Protein 3BT5 (pdb70)

CATH classification: 1.20.1260.10

Radius of gyration: 15.58 Å; Cα contacts (8 Å, |Δi|>4): 174; chains: 1; bounding box: 23×28×52 Å

Secondary structure (DSSP, 8-state):
-PPPHHHHHHHHHHHHHHHHHHHHHHHHHHH---HHHHHHHHHHHHHHHHHHHHHHHHHHHHT-PPPPPPPHHHHHHTTPPPHHHHHHHHHS-HHHHHHHHHHHHHHHHHHHHHHHGGGG---HHHHHHHHHHHHHHHHHHHHHHHHHHH-

Organism: Deinococcus radiodurans (strain ATCC 13939 / DSM 20539 / JCM 16871 / CCUG 27074 / LMG 4051 / NBRC 15346 / NCIMB 9279 / VKM B-1422 / R1) (NCBI:txid243230)

Sequence (151 aa):
PPATPQEVQFVQHMMLQHHAQALDLAAPMLEERSQQRTTVRSLALDIQQLSSQQREQMRQMMEAMMLGRWGQPPGEPISPEHARRMMGMASEAEVAGLSTLPVEQAERQFLRLMIRRHHQGAVAMMTLPMLDARPEVERRLARRQIVVTQRRGEIRTMEGVLGRL

B-factor: mean 23.94, std 9.2, range [4.47, 58.2]

InterPro domains:
  IPR005183 Domain of unknown function DUF305, CopM-like [PF03713] (33-175)
  IPR012347 Ferritin-like [G3DSA:1.20.1260.10] (22-179)

Foldseek 3Di:
DAFDPLLLVLLLVLLVLLVLLLLLLVLCCVDPPDPLLNVLSVVSNVLSVVLNVVSVVSCVVNVHDRDDDDDQVVCVQLLADHPVLSVCLNVPDPVVSSLSSLVSLLSSLVSLLVSLVVPCVGDVVSVVSSVSSNVVSVVSNVSSVVVSVVD

Nearest PDB structures (foldseek):
  3bt5-assembly1_A  TM=1.007E+00  e=5.300E-22  Deinococcus radiodurans R1 = ATCC 13939 = DSM 20539
  2qf9-assembly1_B  TM=9.035E-01  e=3.520E-07  Streptomyces coelicolor A3(2)
  2qf9-assembly1_A  TM=8.991E-01  e=3.890E-07  Streptomyces coelicolor A3(2)
  2rbd-assembly1_A  TM=7.591E-01  e=7.438E-03  Halalkalibacterium halodurans C-125
  2clb-assembly1_A  TM=6.666E-01  e=2.599E-02  Saccharolobus solfataricus P2

Structure (mmCIF, N/CA/C/O backbone):
data_3BT5
#
_entry.id   3BT5
#
_cell.length_a   49.690
_cell.length_b   49.690
_cell.length_c   71.191
_cell.angle_alpha   90.000
_cell.angle_beta   90.000
_cell.angle_gamma   90.000
#
_symmetry.space_group_name_H-M   'P 41'
#
loop_
_entity.id
_entity.type
_entity.pdbx_description
1 polymer 'Uncharacterized protein DUF305'
2 non-polymer 'CHLORIDE ION'
3 water water
#
loop_
_atom_site.group_PDB
_atom_site.id
_atom_site.type_symbol
_atom_site.label_atom_id
_atom_site.label_alt_id
_atom_site.label_comp_id
_atom_site.label_asym_id
_atom_site.label_entity_id
_atom_site.label_seq_id
_atom_site.pdbx_PDB_ins_code
_atom_site.Cartn_x
_atom_site.Cartn_y
_atom_site.Cartn_z
_atom_site.occupancy
_atom_site.B_iso_or_equiv
_atom_site.auth_seq_id
_atom_site.auth_comp_id
_atom_site.auth_asym_id
_atom_site.auth_atom_id
_atom_site.pdbx_PDB_model_num
ATOM 1 N N . PRO A 1 7 ? -15.201 13.341 -28.907 1.00 46.77 27 PRO A N 1
ATOM 2 C CA . PRO A 1 7 ? -14.156 12.323 -28.766 1.00 48.12 27 PRO A CA 1
ATOM 3 C C . PRO A 1 7 ? -14.228 11.635 -27.397 1.00 45.65 27 PRO A C 1
ATOM 4 O O . PRO A 1 7 ? -14.487 12.293 -26.390 1.00 47.93 27 PRO A O 1
ATOM 8 N N . PRO A 1 8 ? -13.995 10.314 -27.357 1.00 41.46 28 PRO A N 1
ATOM 9 C CA . PRO A 1 8 ? -14.216 9.578 -26.111 1.00 38.73 28 PRO A CA 1
ATOM 10 C C . PRO A 1 8 ? -13.146 9.906 -25.070 1.00 33.75 28 PRO A C 1
ATOM 11 O O . PRO A 1 8 ? -12.048 10.363 -25.427 1.00 34.55 28 PRO A O 1
ATOM 15 N N . ALA A 1 9 ? -13.468 9.696 -23.796 1.00 27.19 29 ALA A N 1
ATOM 16 C CA . ALA A 1 9 ? -12.510 9.925 -22.718 1.00 25.87 29 ALA A CA 1
ATOM 17 C C . ALA A 1 9 ? -11.307 8.999 -22.905 1.00 24.76 29 ALA A C 1
ATOM 18 O O . ALA A 1 9 ? -11.468 7.839 -23.292 1.00 26.53 29 ALA A O 1
ATOM 20 N N . THR A 1 10 ? -10.109 9.504 -22.625 1.00 21.99 30 THR A N 1
ATOM 21 C CA . THR A 1 10 ? -8.893 8.704 -22.794 1.00 22.79 30 THR A CA 1
ATOM 22 C C . THR A 1 10 ? -8.786 7.678 -21.664 1.00 19.67 30 THR A C 1
ATOM 23 O O . THR A 1 10 ? -9.398 7.834 -20.611 1.00 18.73 30 THR A O 1
ATOM 27 N N . PRO A 1 11 ? -8.006 6.615 -21.872 1.00 19.78 31 PRO A N 1
ATOM 28 C CA . PRO A 1 11 ? -7.803 5.663 -20.775 1.00 17.84 31 PRO A CA 1
ATOM 29 C C . PRO A 1 11 ? -7.271 6.329 -19.489 1.00 16.33 31 PRO A C 1
ATOM 30 O O . PRO A 1 11 ? -7.694 5.969 -18.382 1.00 17.08 31 PRO A O 1
ATOM 34 N N . GLN A 1 12 ? -6.389 7.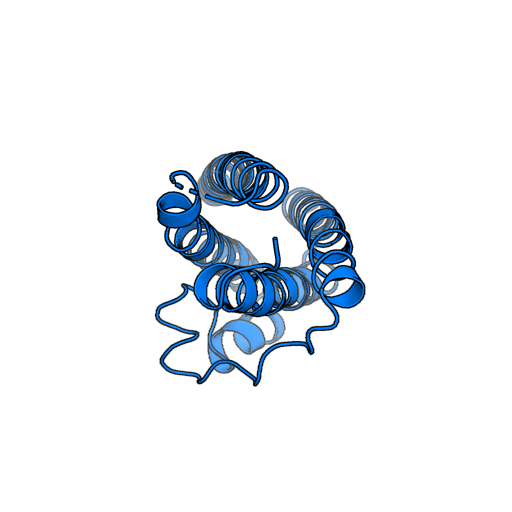316 -19.625 1.00 16.16 32 GLN A N 1
ATOM 35 C CA . GLN A 1 12 ? -5.903 8.055 -18.447 1.00 17.23 32 GLN A CA 1
ATOM 36 C C . GLN A 1 12 ? -7.040 8.814 -17.756 1.00 16.71 32 GLN A C 1
ATOM 37 O O . GLN A 1 12 ? -7.112 8.848 -16.518 1.00 16.84 32 GLN A O 1
ATOM 43 N N . GLU A 1 13 ? -7.927 9.446 -18.538 1.00 16.99 33 GLU A N 1
ATOM 44 C CA . GLU A 1 13 ? -9.054 10.160 -17.939 1.00 17.64 33 GLU A CA 1
ATOM 45 C C . GLU A 1 13 ? -10.017 9.210 -17.249 1.00 16.16 33 GLU A C 1
ATOM 46 O O . GLU A 1 13 ? -10.519 9.492 -16.146 1.00 16.00 33 GLU A O 1
ATOM 52 N N . VAL A 1 14 ? -10.308 8.085 -17.893 1.00 15.00 34 VAL A N 1
ATOM 53 C CA . VAL A 1 14 ? -11.203 7.096 -17.293 1.00 15.84 34 VAL A CA 1
ATOM 54 C C . VAL A 1 14 ? -10.608 6.595 -15.966 1.00 14.71 34 VAL A C 1
ATOM 55 O O . VAL A 1 14 ? -11.296 6.556 -14.932 1.00 15.01 34 VAL A O 1
ATOM 59 N 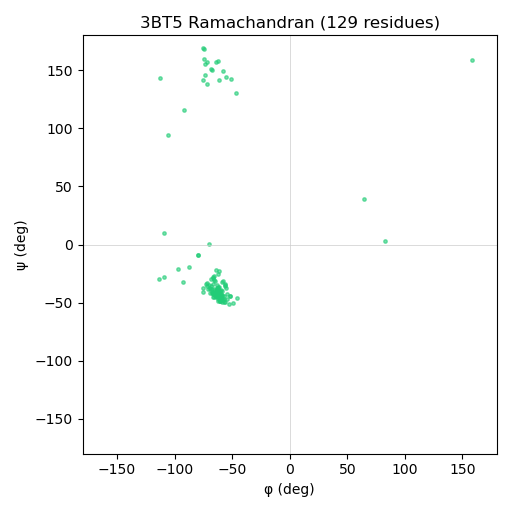N . GLN A 1 15 ? -9.329 6.228 -15.979 1.00 14.65 35 GLN A N 1
ATOM 60 C CA . GLN A 1 15 ? -8.730 5.719 -14.751 1.00 15.11 35 GLN A CA 1
ATOM 61 C C . GLN A 1 15 ? -8.717 6.785 -13.649 1.00 13.32 35 GLN A C 1
ATOM 62 O O . GLN A 1 15 ? -8.944 6.482 -12.467 1.00 13.74 35 GLN A O 1
ATOM 68 N N . PHE A 1 16 ? -8.440 8.030 -14.024 1.00 13.70 36 PHE A N 1
ATOM 69 C CA . PHE A 1 16 ? -8.418 9.129 -13.052 1.00 13.81 36 PHE A CA 1
ATOM 70 C C . PHE A 1 16 ? -9.768 9.232 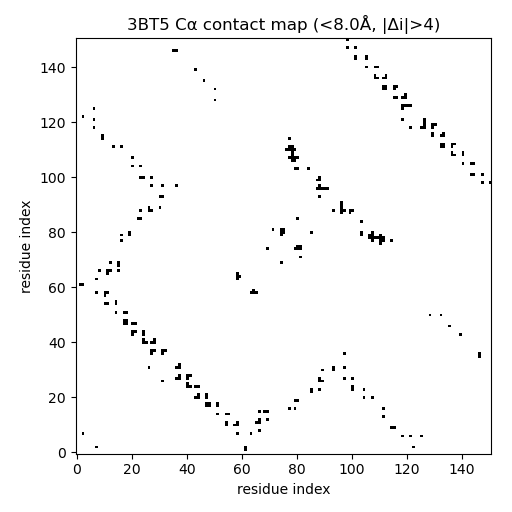-12.340 1.00 13.11 36 PHE A C 1
ATOM 71 O O . PHE A 1 16 ? -9.845 9.280 -11.109 1.00 13.68 36 PHE A O 1
ATOM 79 N N . VAL A 1 17 ? -10.854 9.248 -13.106 1.00 12.98 37 VAL A N 1
ATOM 80 C CA . VAL A 1 17 ? -12.175 9.368 -12.502 1.00 12.87 37 VAL A CA 1
ATOM 81 C C . VAL A 1 17 ? -12.514 8.125 -11.682 1.00 12.98 37 VAL A C 1
ATOM 82 O O . VAL A 1 17 ? -13.050 8.233 -10.564 1.00 13.83 37 VAL A O 1
ATOM 86 N N . GLN A 1 18 ? -12.204 6.940 -12.203 1.00 12.96 38 GLN A N 1
ATOM 87 C CA . GLN A 1 18 ? -12.482 5.721 -11.437 1.00 13.72 38 GLN A CA 1
ATOM 88 C C . GLN A 1 18 ? -11.743 5.747 -10.094 1.00 13.57 38 GLN A C 1
ATOM 89 O O . GLN A 1 18 ? -12.307 5.423 -9.036 1.00 14.74 38 GLN A O 1
ATOM 95 N N . HIS A 1 19 ? -10.460 6.099 -10.139 1.00 13.34 39 HIS A N 1
ATOM 96 C CA . HIS A 1 19 ? -9.682 6.126 -8.907 1.00 13.75 39 HIS A CA 1
ATOM 97 C C . HIS A 1 19 ? -10.138 7.205 -7.960 1.00 13.46 39 HIS A C 1
ATOM 98 O O . HIS A 1 19 ? -10.205 6.978 -6.729 1.00 13.79 39 HIS A O 1
ATOM 105 N N . MET A 1 20 ? -10.460 8.391 -8.484 1.00 12.59 40 MET A N 1
ATOM 106 C CA A MET A 1 20 ? -10.867 9.476 -7.591 0.70 12.08 40 MET A CA 1
ATOM 107 C CA B MET A 1 20 ? -10.872 9.479 -7.594 0.30 12.34 40 MET A CA 1
ATOM 108 C C . MET A 1 20 ? -12.213 9.180 -6.941 1.00 12.20 40 MET A C 1
ATOM 109 O O . MET A 1 20 ? -12.466 9.591 -5.813 1.00 13.19 40 MET A O 1
ATOM 118 N N . LEU A 1 21 ? -13.081 8.444 -7.639 1.00 12.22 41 LEU A N 1
ATOM 119 C CA . LEU A 1 21 ? -14.384 8.132 -7.057 1.00 14.04 41 LEU A CA 1
ATOM 120 C C . LEU A 1 21 ? -14.164 7.253 -5.820 1.00 13.44 41 LEU A C 1
ATOM 121 O O . LEU A 1 21 ? -14.784 7.474 -4.770 1.00 15.38 41 LEU A O 1
ATOM 126 N N . GLN A 1 22 ? -13.284 6.267 -5.927 1.00 13.82 42 GLN A N 1
ATOM 127 C CA . GLN A 1 22 ? -13.003 5.414 -4.776 1.00 14.92 42 GLN A CA 1
ATOM 128 C C . GLN A 1 22 ? -12.258 6.188 -3.681 1.00 14.39 42 GLN A C 1
ATOM 129 O O . GLN A 1 22 ? -12.464 5.979 -2.468 1.00 15.20 42 GLN A O 1
ATOM 135 N N . HIS A 1 23 ? -11.366 7.069 -4.092 1.00 13.76 43 HIS A N 1
ATOM 136 C CA . HIS A 1 23 ? -10.603 7.882 -3.131 1.00 12.63 43 HIS A CA 1
ATOM 137 C C . HIS A 1 23 ? -11.571 8.764 -2.321 1.00 14.42 43 HIS A C 1
ATOM 138 O O . HIS A 1 23 ? -11.529 8.799 -1.076 1.00 15.13 43 HIS A O 1
ATOM 145 N N . HIS A 1 24 ? -12.486 9.455 -3.009 1.00 14.67 44 HIS A N 1
ATOM 146 C CA . HIS A 1 24 ? -13.467 10.268 -2.314 1.00 14.30 44 HIS A CA 1
ATOM 147 C C . HIS A 1 24 ? -14.335 9.422 -1.397 1.00 14.54 44 HIS A C 1
ATOM 148 O O . HIS A 1 24 ? -14.714 9.879 -0.293 1.00 15.98 44 HIS A O 1
ATOM 155 N N . ALA A 1 25 ? -14.718 8.228 -1.839 1.00 14.32 45 ALA A N 1
ATOM 156 C CA . ALA A 1 25 ? -15.596 7.411 -1.015 1.00 15.21 45 ALA A CA 1
ATOM 157 C C . ALA A 1 25 ? -14.997 7.170 0.362 1.00 14.74 45 ALA A C 1
ATOM 158 O O . ALA A 1 25 ? -15.730 7.076 1.367 1.00 16.43 45 ALA A O 1
ATOM 160 N N . GLN A 1 26 ? -13.668 7.056 0.435 1.00 14.45 46 GLN A N 1
ATOM 161 C CA . GLN A 1 26 ? -13.066 6.774 1.733 1.00 15.64 46 GLN A CA 1
ATOM 162 C C . GLN A 1 26 ? -13.251 7.940 2.720 1.00 16.40 46 GLN A C 1
ATOM 163 O O . GLN A 1 26 ? -13.286 7.730 3.940 1.00 16.39 46 GLN A O 1
ATOM 169 N N . ALA A 1 27 ? -13.345 9.159 2.207 1.00 16.56 47 ALA A N 1
ATOM 170 C CA . ALA A 1 27 ? -13.557 10.304 3.096 1.00 17.64 47 ALA A CA 1
ATOM 171 C C . ALA A 1 27 ? -14.822 10.082 3.935 1.00 18.70 47 ALA A C 1
ATOM 172 O O . ALA A 1 27 ? -14.915 10.497 5.088 1.00 18.45 47 ALA A O 1
ATOM 174 N N . LEU A 1 28 ? -15.820 9.438 3.334 1.00 19.02 48 LEU A N 1
ATOM 175 C CA . LEU A 1 28 ? -17.056 9.125 4.042 1.00 20.94 48 LEU A CA 1
ATOM 176 C C . LEU A 1 28 ? -16.824 8.109 5.180 1.00 21.05 48 LEU A C 1
ATOM 177 O O . LEU A 1 28 ? -17.407 8.251 6.262 1.00 25.50 48 LEU A O 1
ATOM 182 N N . ASP A 1 29 ? -15.956 7.121 4.941 1.00 20.89 49 ASP A N 1
ATOM 183 C CA . ASP A 1 29 ? -15.605 6.101 5.939 1.00 19.74 49 ASP A CA 1
ATOM 184 C C . ASP A 1 29 ? -14.842 6.746 7.104 1.00 17.23 49 ASP A C 1
ATOM 185 O O . ASP A 1 29 ? -14.930 6.286 8.237 1.00 19.38 49 ASP A O 1
ATOM 190 N N . LEU A 1 30 ? -14.049 7.767 6.806 1.00 14.64 50 LEU A N 1
ATOM 191 C CA . LEU A 1 30 ? -13.303 8.454 7.847 1.00 14.79 50 LEU A CA 1
ATOM 192 C C . LEU A 1 30 ? -14.228 9.363 8.667 1.00 16.65 50 LEU A C 1
ATOM 193 O O . LEU A 1 30 ? -14.063 9.514 9.880 1.00 16.93 50 LEU A O 1
ATOM 198 N N . ALA A 1 31 ? -15.190 10.004 8.006 1.00 16.42 51 ALA A N 1
ATOM 199 C CA . ALA A 1 31 ? -16.068 10.940 8.723 1.00 17.80 51 ALA A CA 1
ATOM 200 C C . ALA A 1 31 ? -17.077 10.239 9.640 1.00 18.27 51 ALA A C 1
ATOM 201 O O . ALA A 1 31 ? -17.468 10.777 10.688 1.00 19.78 51 ALA A O 1
ATOM 203 N N . ALA A 1 32 ? -17.540 9.063 9.228 1.00 19.11 52 ALA A N 1
ATOM 204 C CA . ALA A 1 32 ? -18.605 8.373 9.960 1.00 21.46 52 ALA A CA 1
ATOM 205 C C . ALA A 1 32 ? -18.307 8.190 11.467 1.00 19.70 52 ALA A C 1
ATOM 206 O O . ALA A 1 32 ? -19.147 8.544 12.312 1.00 22.09 52 ALA A O 1
ATOM 208 N N . PRO A 1 33 ? -17.127 7.645 11.823 1.00 19.34 53 PRO A N 1
ATOM 209 C CA . PRO A 1 33 ? -16.857 7.506 13.265 1.00 18.45 53 PRO A CA 1
ATOM 210 C C . PRO A 1 33 ? -16.795 8.826 14.042 1.00 20.27 53 PRO A C 1
ATOM 211 O O . PRO A 1 33 ? -17.059 8.842 15.248 1.00 21.77 53 PRO A O 1
ATOM 215 N N . MET A 1 34 ? -16.477 9.936 13.383 1.00 19.70 54 MET A N 1
ATOM 216 C CA . MET A 1 34 ? -16.517 11.234 14.088 1.00 19.07 54 MET A CA 1
ATOM 217 C C . MET A 1 34 ? -17.937 11.637 14.425 1.00 21.32 54 MET A C 1
ATOM 218 O O . MET A 1 34 ? -18.208 12.167 15.511 1.00 24.75 54 MET A O 1
ATOM 223 N N . LEU A 1 35 ? -18.846 11.418 13.487 1.00 21.81 55 LEU A N 1
ATOM 224 C CA . LEU A 1 35 ? -20.245 11.761 13.743 1.00 25.52 55 LEU A CA 1
ATOM 225 C C . LEU A 1 35 ? -20.821 10.824 14.800 1.00 25.88 55 LEU A C 1
ATOM 226 O O . LEU A 1 35 ? -21.690 11.220 15.585 1.00 28.56 55 LEU A O 1
ATOM 231 N N . GLU A 1 36 ? -20.312 9.598 14.864 1.00 24.50 56 GLU A N 1
ATOM 232 C CA A GLU A 1 36 ? -20.767 8.630 15.866 0.70 25.56 56 GLU A CA 1
ATOM 233 C CA B GLU A 1 36 ? -20.770 8.639 15.863 0.30 26.53 56 GLU A CA 1
ATOM 234 C C . GLU A 1 36 ? -20.206 8.905 17.258 1.00 26.33 56 GLU A C 1
ATOM 235 O O . GLU A 1 36 ? -20.927 8.761 18.257 1.00 29.46 56 GLU A O 1
ATOM 246 N N . ARG A 1 37 ? -18.940 9.322 17.335 1.00 23.20 57 ARG A N 1
ATOM 247 C CA . ARG A 1 37 ? -18.202 9.353 18.612 1.00 24.64 57 ARG A CA 1
ATOM 248 C C . ARG A 1 37 ? -17.785 10.708 19.186 1.00 26.24 57 ARG A C 1
ATOM 249 O O . ARG A 1 37 ? -17.644 10.856 20.405 1.00 28.84 57 ARG A O 1
ATOM 257 N N . SER A 1 38 ? -17.536 11.690 18.333 1.00 26.45 58 SER A N 1
ATOM 258 C CA . SER A 1 38 ? -17.000 12.953 18.825 1.00 28.62 58 SER A CA 1
ATOM 259 C C . SER A 1 38 ? -18.073 13.766 19.519 1.00 27.92 58 SER A C 1
ATOM 260 O O . SER A 1 38 ? -19.232 13.790 19.086 1.00 30.57 58 SER A O 1
ATOM 263 N N . GLN A 1 39 ? -17.676 14.416 20.602 1.00 31.94 59 GLN A N 1
ATOM 264 C CA . GLN A 1 39 ? -18.554 15.345 21.285 1.00 32.98 59 GLN A CA 1
ATOM 265 C C . GLN A 1 39 ? -18.074 16.783 21.069 1.00 35.62 59 GLN A C 1
ATOM 266 O O . GLN A 1 39 ? -18.576 17.710 21.720 1.00 39.34 59 GLN A O 1
ATOM 272 N N . GLN A 1 40 ? -17.110 16.963 20.158 1.00 32.62 60 GLN A N 1
ATOM 273 C CA . GLN A 1 40 ? -16.642 18.298 19.790 1.00 31.87 60 GLN A CA 1
ATOM 274 C C . GLN A 1 40 ? -17.456 18.786 18.599 1.00 31.24 60 GLN A C 1
ATOM 275 O O . GLN A 1 40 ? -17.373 18.212 17.503 1.00 30.10 60 GLN A O 1
ATOM 281 N N . ARG A 1 41 ? -18.226 19.852 18.812 1.00 34.05 61 ARG A N 1
ATOM 282 C CA . ARG A 1 41 ? -19.002 20.464 17.741 1.00 34.55 61 ARG A CA 1
ATOM 283 C C . ARG A 1 41 ? -18.085 20.848 16.586 1.00 29.75 61 ARG A C 1
ATOM 284 O O . ARG A 1 41 ? -18.459 20.740 15.424 1.00 32.98 61 ARG A O 1
ATOM 292 N N . THR A 1 42 ? -16.875 21.283 16.911 1.00 30.79 62 THR A N 1
ATOM 293 C CA A THR A 1 42 ? -15.904 21.675 15.893 0.50 27.26 62 THR A CA 1
ATOM 294 C CA B THR A 1 42 ? -15.914 21.682 15.887 0.50 26.18 62 THR A CA 1
ATOM 295 C C . THR A 1 42 ? -15.587 20.520 14.941 1.00 26.65 62 THR A C 1
ATOM 296 O O . THR A 1 42 ? -15.696 20.648 13.705 1.00 27.19 62 THR A O 1
ATOM 303 N N . VAL A 1 43 ? -15.195 19.387 15.511 1.00 25.79 63 VAL A N 1
ATOM 304 C CA . VAL A 1 43 ? -14.843 18.213 14.711 1.00 23.77 63 VAL A CA 1
ATOM 305 C C . VAL A 1 43 ? -16.060 17.655 13.961 1.00 22.34 63 VAL A C 1
ATOM 306 O O . VAL A 1 43 ? -15.980 17.275 12.785 1.00 25.47 63 VAL A O 1
ATOM 310 N N . ARG A 1 44 ? -17.200 17.617 14.639 1.00 25.27 64 ARG A N 1
ATOM 311 C CA . ARG A 1 44 ? -18.421 17.124 14.021 1.00 25.94 64 ARG A CA 1
ATOM 312 C C . ARG A 1 44 ? -18.853 17.972 12.811 1.00 23.79 64 ARG A C 1
ATOM 313 O O . ARG A 1 44 ? -19.212 17.431 11.739 1.00 26.30 64 ARG A O 1
ATOM 321 N N . SER A 1 45 ? -18.803 19.291 12.985 1.00 25.77 65 SER A N 1
ATOM 322 C CA . SER A 1 45 ? -19.174 20.242 11.933 1.00 28.15 65 SER A CA 1
ATOM 323 C C . SER A 1 45 ? -18.274 20.040 10.720 1.00 24.77 65 SER A C 1
ATOM 324 O O . SER A 1 45 ? -18.717 19.983 9.571 1.00 26.04 65 SER A O 1
ATOM 327 N N . LEU A 1 46 ? -16.987 19.935 10.992 1.00 25.39 66 LEU A N 1
ATOM 328 C CA . LEU A 1 46 ? -16.021 19.752 9.945 1.00 22.94 66 LEU A CA 1
ATOM 329 C C . LEU A 1 46 ? -16.235 18.407 9.218 1.00 21.85 66 LEU A C 1
ATOM 330 O O . LEU A 1 46 ? -16.190 18.343 7.977 1.00 22.59 66 LEU A O 1
ATOM 335 N N . ALA A 1 47 ? -16.462 17.326 9.967 1.00 20.17 67 ALA A N 1
ATOM 336 C CA . ALA A 1 47 ? -16.705 16.022 9.357 1.00 20.69 67 ALA A CA 1
ATOM 337 C C . ALA A 1 47 ? -17.931 16.048 8.426 1.00 19.94 67 ALA A C 1
ATOM 338 O O . ALA A 1 47 ? -17.897 15.522 7.299 1.00 21.44 67 ALA A O 1
ATOM 340 N N . LEU A 1 48 ? -19.002 16.697 8.879 1.00 22.11 68 LEU A N 1
ATOM 341 C CA . LEU A 1 48 ? -20.207 16.827 8.064 1.00 22.14 68 LEU A CA 1
ATOM 342 C C . LEU A 1 48 ? -19.939 17.578 6.757 1.00 22.02 68 LEU A C 1
ATOM 343 O O . LEU A 1 48 ? -20.385 17.171 5.663 1.00 24.14 68 LEU A O 1
ATOM 348 N N . ASP A 1 49 ? -19.212 18.679 6.874 1.00 22.65 69 ASP A N 1
ATOM 349 C CA . ASP A 1 49 ? -18.918 19.519 5.723 1.00 22.44 69 ASP A CA 1
ATOM 350 C C . ASP A 1 49 ? -18.079 18.751 4.709 1.00 20.21 69 ASP A C 1
ATOM 351 O O . ASP A 1 49 ? -18.298 18.853 3.502 1.00 20.68 69 ASP A O 1
ATOM 356 N N . ILE A 1 50 ? -17.114 17.967 5.198 1.00 18.74 70 ILE A N 1
ATOM 357 C CA . ILE A 1 50 ? -16.284 17.217 4.258 1.00 17.90 70 ILE A CA 1
ATOM 358 C C . ILE A 1 50 ? -17.100 16.121 3.584 1.00 17.96 70 ILE A C 1
ATOM 359 O O . ILE A 1 50 ? -16.947 15.856 2.384 1.00 18.67 70 ILE A O 1
ATOM 364 N N . GLN A 1 51 ? -17.988 15.478 4.327 0.50 12.37 71 GLN A N 1
ATOM 365 C CA A GLN A 1 51 ? -18.845 14.468 3.726 0.50 20.91 71 GLN A CA 1
ATOM 366 C CA B GLN A 1 51 ? -18.852 14.471 3.725 0.50 20.00 71 GLN A CA 1
ATOM 367 C C . GLN A 1 51 ? -19.666 15.082 2.591 0.50 14.45 71 GLN A C 1
ATOM 368 O O . GLN A 1 51 ? -19.779 14.522 1.499 0.50 14.76 71 GLN A O 1
ATOM 379 N N . LEU A 1 52 ? -20.234 16.251 2.847 1.00 20.26 72 LEU A N 1
ATOM 380 C CA . LEU A 1 52 ? -21.083 16.867 1.843 1.00 21.18 72 LEU A CA 1
ATOM 381 C C . LEU A 1 52 ? -20.313 17.298 0.595 1.00 19.63 72 LEU A C 1
ATOM 382 O O . LEU A 1 52 ? -20.752 17.093 -0.546 1.00 20.04 72 LEU A O 1
ATOM 387 N N . SER A 1 53 ? -19.136 17.865 0.791 1.00 19.04 73 SER A N 1
ATOM 388 C CA A SER A 1 53 ? -18.360 18.311 -0.364 0.70 19.82 73 SER A CA 1
ATOM 389 C CA B SER A 1 53 ? -18.332 18.316 -0.335 0.30 20.11 73 SER A CA 1
ATOM 390 C C . SER A 1 53 ? -17.840 17.131 -1.166 1.00 18.16 73 SER A C 1
ATOM 391 O O . SER A 1 53 ? -17.859 17.156 -2.406 1.00 19.07 73 SER A O 1
ATOM 396 N N . GLN A 1 54 ? -17.390 16.081 -0.495 1.00 17.07 74 GLN A N 1
ATOM 397 C CA A GLN A 1 54 ? -16.892 14.910 -1.216 0.70 16.54 74 GLN A CA 1
ATOM 398 C CA B GLN A 1 54 ? -16.904 14.911 -1.221 0.30 17.10 74 GLN A CA 1
ATOM 399 C C . GLN A 1 54 ? -18.032 14.239 -1.980 1.00 16.56 74 GLN A C 1
ATOM 400 O O . GLN A 1 54 ? -17.860 13.826 -3.128 1.00 17.35 74 GLN A O 1
ATOM 411 N N . ARG A 1 55 ? -19.211 14.138 -1.355 1.00 16.29 75 ARG A N 1
ATOM 412 C CA . ARG A 1 55 ? -20.338 13.517 -2.045 1.00 16.40 75 ARG A CA 1
ATOM 413 C C . ARG A 1 55 ? -20.763 14.285 -3.311 1.00 16.21 75 ARG A C 1
ATOM 414 O O . ARG A 1 55 ? -21.144 13.675 -4.313 1.00 17.87 75 ARG A O 1
ATOM 422 N N . GLU A 1 56 ? -20.715 15.613 -3.266 1.00 17.70 76 GLU A N 1
ATOM 423 C CA . GLU A 1 56 ? -21.064 16.414 -4.441 1.00 17.36 76 GLU A CA 1
ATOM 424 C C . GLU A 1 56 ? -20.136 16.070 -5.597 1.00 18.92 76 GLU A C 1
ATOM 425 O O . GLU A 1 56 ? -20.568 15.900 -6.736 1.00 18.96 76 GLU A O 1
ATOM 431 N N . GLN A 1 57 ? -18.847 15.929 -5.311 1.00 16.85 77 GLN A N 1
ATOM 432 C CA . GLN A 1 57 ? -17.932 15.570 -6.372 1.00 16.96 77 GLN A CA 1
ATOM 433 C C . GLN A 1 57 ? -18.093 14.111 -6.818 1.00 14.69 77 GLN A C 1
ATOM 434 O O . GLN A 1 57 ? -17.943 13.803 -8.009 1.00 15.21 77 GLN A O 1
ATOM 440 N N . MET A 1 58 ? -18.443 13.214 -5.892 1.00 14.65 78 MET A N 1
ATOM 441 C CA . MET A 1 58 ? -18.719 11.836 -6.272 1.00 14.10 78 MET A CA 1
ATOM 442 C C . MET A 1 58 ? -19.889 11.779 -7.234 1.00 15.09 78 MET A C 1
ATOM 443 O O . MET A 1 58 ? -19.850 11.008 -8.193 1.00 14.97 78 MET A O 1
ATOM 448 N N . ARG A 1 59 ? -20.948 12.554 -6.986 1.00 15.28 79 ARG A N 1
ATOM 449 C CA . ARG A 1 59 ? -22.081 12.506 -7.913 1.00 15.16 79 ARG A CA 1
ATOM 450 C C . ARG A 1 59 ? -21.655 12.913 -9.328 1.00 15.11 79 ARG A C 1
ATOM 451 O O . ARG A 1 59 ? -22.156 12.355 -10.340 1.00 15.66 79 ARG A O 1
ATOM 459 N N . GLN A 1 60 ? -20.780 13.915 -9.423 1.00 15.45 80 GLN A N 1
ATOM 460 C CA . GLN A 1 60 ? -20.268 14.360 -10.727 1.00 16.32 80 GLN A CA 1
ATOM 461 C C . GLN A 1 60 ? -19.446 13.267 -11.389 1.00 15.82 80 GLN A C 1
ATOM 462 O O . GLN A 1 60 ? -19.531 13.060 -12.606 1.00 16.98 80 GLN A O 1
ATOM 468 N N . MET A 1 61 ? -18.610 12.592 -10.610 1.00 14.46 81 MET A N 1
ATOM 469 C CA A MET A 1 61 ? -17.797 11.509 -11.145 0.70 14.44 81 MET A CA 1
ATOM 470 C CA B MET A 1 61 ? -17.798 11.545 -11.199 0.30 13.27 81 MET A CA 1
ATOM 471 C C . MET A 1 61 ? -18.624 10.322 -11.603 1.00 13.71 81 MET A C 1
ATOM 472 O O . MET A 1 61 ? -18.348 9.714 -12.651 1.00 14.71 81 MET A O 1
ATOM 481 N N . GLU A 1 62 ? -19.642 9.971 -10.809 1.00 14.33 82 GLU A N 1
ATOM 482 C CA . GLU A 1 62 ? -20.553 8.893 -11.192 1.00 15.26 82 GLU A CA 1
ATOM 483 C C . GLU A 1 62 ? -21.228 9.228 -12.524 1.00 15.63 82 GLU A C 1
ATOM 484 O O . GLU A 1 62 ? -21.357 8.373 -13.405 1.00 16.02 82 GLU A O 1
ATOM 490 N N . ALA A 1 63 ? -21.669 10.473 -12.661 1.00 15.59 83 ALA A N 1
ATOM 491 C CA . ALA A 1 63 ? -22.355 10.873 -13.897 1.00 16.37 83 ALA A CA 1
ATOM 492 C C . ALA A 1 63 ? -21.408 10.766 -15.090 1.00 16.84 83 ALA A C 1
ATOM 493 O O . ALA A 1 63 ? -21.789 10.316 -16.159 1.00 17.88 83 ALA A O 1
ATOM 495 N N A MET A 1 64 ? -20.157 11.166 -14.887 0.70 16.84 84 MET A N 1
ATOM 496 N N B MET A 1 64 ? -20.157 11.184 -14.926 0.30 16.68 84 MET A N 1
ATOM 497 C CA A MET A 1 64 ? -19.159 11.082 -15.944 0.70 17.78 84 MET A CA 1
ATOM 498 C CA B MET A 1 64 ? -19.221 11.057 -16.040 0.30 18.84 84 MET A CA 1
ATOM 499 C C A MET A 1 64 ? -18.957 9.644 -16.403 0.70 18.50 84 MET A C 1
ATOM 500 C C B MET A 1 64 ? -19.062 9.595 -16.421 0.30 19.02 84 MET A C 1
ATOM 501 O O A MET A 1 64 ? -18.927 9.361 -17.595 0.70 19.33 84 MET A O 1
ATOM 502 O O B MET A 1 64 ? -19.200 9.242 -17.588 0.30 18.77 84 MET A O 1
ATOM 511 N N . LEU A 1 65 ? -18.759 8.739 -15.444 1.00 17.27 85 LEU A N 1
ATOM 512 C CA . LEU A 1 65 ? -18.545 7.349 -15.781 1.00 18.16 85 LEU A CA 1
ATOM 513 C C . LEU A 1 65 ? -19.798 6.819 -16.493 1.00 18.07 85 LEU A C 1
ATOM 514 O O . LEU A 1 65 ? -19.686 6.122 -17.485 1.00 20.98 85 LEU A O 1
ATOM 519 N N . GLY A 1 66 ? -20.974 7.159 -15.985 1.00 17.23 86 GLY A N 1
ATOM 520 C CA . GLY A 1 66 ? -22.211 6.739 -16.659 1.00 18.44 86 GLY A CA 1
ATOM 521 C C . GLY A 1 66 ? -22.301 7.224 -18.101 1.00 19.41 86 GLY A C 1
ATOM 522 O O . GLY A 1 66 ? -22.657 6.448 -19.020 1.00 22.33 86 GLY A O 1
ATOM 523 N N . ARG A 1 67 ? -22.020 8.507 -18.311 1.00 19.10 87 ARG A N 1
ATOM 524 C CA . ARG A 1 67 ? -22.056 9.068 -19.676 1.00 21.04 87 ARG A CA 1
ATOM 525 C C . ARG A 1 67 ? -21.053 8.406 -20.600 1.00 21.60 87 ARG A C 1
ATOM 526 O O . ARG A 1 67 ? -21.318 8.223 -21.799 1.00 26.87 87 ARG A O 1
ATOM 534 N N . TRP A 1 68 ? -19.886 8.071 -20.054 1.00 21.97 88 TRP A N 1
ATOM 535 C CA . TRP A 1 68 ? -18.820 7.487 -20.867 1.00 21.14 88 TRP A CA 1
ATOM 536 C C . TRP A 1 68 ? -19.061 6.008 -21.096 1.00 24.58 88 TRP A C 1
ATOM 537 O O . TRP A 1 68 ? -18.351 5.368 -21.884 1.00 26.80 88 TRP A O 1
ATOM 548 N N . GLY A 1 69 ? -20.053 5.463 -20.387 1.00 25.45 89 GLY A N 1
ATOM 549 C CA . GLY A 1 69 ? -20.349 4.042 -20.445 1.00 26.77 89 GLY A CA 1
ATOM 550 C C . GLY A 1 69 ? -19.200 3.234 -19.904 1.00 27.22 89 GLY A C 1
ATOM 551 O O . GLY A 1 69 ? -18.855 2.180 -20.463 1.00 29.55 89 GLY A O 1
ATOM 552 N N . GLN A 1 70 ? -18.582 3.736 -18.829 1.00 24.51 90 GLN A N 1
ATOM 553 C CA . GLN A 1 70 ? -17.453 3.060 -18.205 1.00 24.39 90 GLN A CA 1
ATOM 554 C C . GLN A 1 70 ? -17.855 2.562 -16.830 1.00 24.62 90 GLN A C 1
ATOM 555 O O . GLN A 1 70 ? -18.587 3.237 -16.119 1.00 24.80 90 GLN A O 1
ATOM 561 N N . PRO A 1 71 ? -17.348 1.386 -16.442 1.00 23.70 91 PRO A N 1
ATOM 562 C CA . PRO A 1 71 ? -17.662 0.811 -15.140 1.00 23.93 91 PRO A CA 1
ATOM 563 C C . PRO A 1 71 ? -16.891 1.549 -14.051 1.00 24.62 91 PRO A C 1
ATOM 564 O O . PRO A 1 71 ? -15.983 2.342 -14.352 1.00 24.45 91 PRO A O 1
ATOM 568 N N . PRO A 1 72 ? -17.237 1.286 -12.788 1.00 24.31 92 PRO A N 1
ATOM 569 C CA . PRO A 1 72 ? -16.392 1.745 -11.694 1.00 25.15 92 PRO A CA 1
ATOM 570 C C . PRO A 1 72 ? -15.049 1.040 -11.813 1.00 25.00 92 PRO A C 1
ATOM 571 O O . PRO A 1 72 ? -14.950 -0.036 -12.432 1.00 30.35 92 PRO A O 1
ATOM 575 N N . GLY A 1 73 ? -14.009 1.614 -11.245 1.00 22.07 93 GLY A N 1
ATOM 576 C CA . GLY A 1 73 ? -12.751 0.895 -11.287 1.00 29.80 93 GLY A CA 1
ATOM 577 C C . GLY A 1 73 ? -12.776 -0.454 -10.567 1.00 33.93 93 GLY A C 1
ATOM 578 O O . GLY A 1 73 ? -13.634 -0.721 -9.707 1.00 36.47 93 GLY A O 1
ATOM 579 N N . GLU A 1 74 ? -11.851 -1.327 -10.942 1.00 33.51 94 GLU A N 1
ATOM 580 C CA . GLU A 1 74 ? -11.477 -2.433 -10.067 1.00 33.88 94 GLU A CA 1
ATOM 581 C C . GLU A 1 74 ? -11.000 -1.818 -8.748 1.00 28.37 94 GLU A C 1
ATOM 582 O O . GLU A 1 74 ? -10.471 -0.705 -8.736 1.00 28.57 94 GLU A O 1
ATOM 588 N N . PRO A 1 75 ? -11.190 -2.528 -7.625 1.00 28.34 95 PRO A N 1
ATOM 589 C CA . PRO A 1 75 ? -10.705 -1.967 -6.364 1.00 29.36 95 PRO A CA 1
ATOM 590 C C . PRO A 1 75 ? -9.201 -1.622 -6.405 1.00 31.03 95 PRO A C 1
ATOM 591 O O . PRO A 1 75 ? -8.390 -2.309 -7.053 1.00 32.39 95 PRO A O 1
ATOM 595 N N . ILE A 1 76 ? -8.834 -0.533 -5.739 1.00 27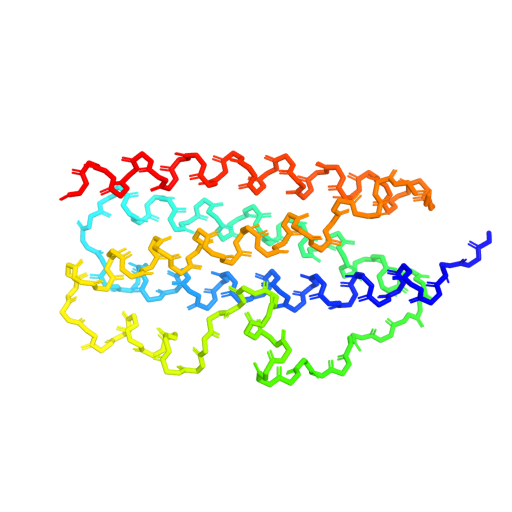.54 96 ILE A N 1
ATOM 596 C CA . ILE A 1 76 ? -7.414 -0.187 -5.553 1.00 26.83 96 ILE A CA 1
ATOM 597 C C . ILE A 1 76 ? -6.765 -1.165 -4.547 1.00 28.34 96 ILE A C 1
ATOM 598 O O . ILE A 1 76 ? -7.409 -1.530 -3.557 1.00 30.85 96 ILE A O 1
ATOM 603 N N . SER A 1 77 ? -5.530 -1.621 -4.830 1.00 25.36 97 SER A N 1
ATOM 604 C CA . SER A 1 77 ? -4.755 -2.477 -3.894 1.00 25.74 97 SER A CA 1
ATOM 605 C C . SER A 1 77 ? -4.319 -1.742 -2.648 1.00 21.63 97 SER A C 1
ATOM 606 O O . SER A 1 77 ? -4.118 -0.534 -2.701 1.00 20.51 97 SER A O 1
ATOM 609 N N . PRO A 1 78 ? -4.159 -2.465 -1.519 1.00 18.90 98 PRO A N 1
ATOM 610 C CA . PRO A 1 78 ? -3.710 -1.767 -0.300 1.00 16.19 98 PRO A CA 1
ATOM 611 C C . PRO A 1 78 ? -2.445 -0.916 -0.468 1.00 15.64 98 PRO A C 1
ATOM 612 O O . PRO A 1 78 ? -2.416 0.221 0.007 1.00 15.06 98 PRO A O 1
ATOM 616 N N . GLU A 1 79 ? -1.409 -1.441 -1.145 1.00 17.15 99 GLU A N 1
ATOM 617 C CA . GLU A 1 79 ? -0.181 -0.658 -1.276 1.00 18.99 99 GLU A CA 1
ATOM 618 C C . GLU A 1 79 ? -0.416 0.605 -2.104 1.00 16.48 99 GLU A C 1
ATOM 619 O O . GLU A 1 79 ? 0.077 1.702 -1.795 1.00 17.19 99 GLU A O 1
ATOM 625 N N . HIS A 1 80 ? -1.164 0.461 -3.185 1.00 15.98 100 HIS A N 1
ATOM 626 C CA . HIS A 1 80 ? -1.410 1.607 -4.023 1.00 15.20 100 HIS A CA 1
ATOM 627 C C . HIS A 1 80 ? -2.352 2.595 -3.367 1.00 14.11 100 HIS A C 1
ATOM 628 O O . HIS A 1 80 ? -2.153 3.799 -3.507 1.00 13.95 100 HIS A O 1
ATOM 635 N N . ALA A 1 81 ? -3.336 2.107 -2.611 1.00 13.78 101 ALA A N 1
ATOM 636 C CA . ALA A 1 81 ? -4.179 2.996 -1.804 1.00 14.84 101 ALA A CA 1
ATOM 637 C C . ALA A 1 81 ? -3.322 3.816 -0.840 1.00 14.37 101 ALA A C 1
ATOM 638 O O . ALA A 1 81 ? -3.504 5.051 -0.696 1.00 15.30 101 ALA A O 1
ATOM 640 N N . ARG A 1 82 ? -2.366 3.164 -0.197 1.00 14.29 102 ARG A N 1
ATOM 641 C CA A ARG A 1 82 ? -1.482 3.887 0.721 0.70 14.91 102 ARG A CA 1
ATOM 642 C CA B ARG A 1 82 ? -1.447 3.859 0.715 0.30 16.55 102 ARG A CA 1
ATOM 643 C C . ARG A 1 82 ? -0.711 4.985 -0.012 1.00 16.42 102 ARG A C 1
ATOM 644 O O . ARG A 1 82 ? -0.569 6.105 0.499 1.00 16.66 102 ARG A O 1
ATOM 659 N N . MET A 1 83 ? -0.207 4.692 -1.206 1.00 15.24 103 MET A N 1
ATOM 660 C CA . MET A 1 83 ? 0.491 5.730 -1.972 1.00 15.77 103 MET A CA 1
ATOM 661 C C . MET A 1 83 ? -0.403 6.894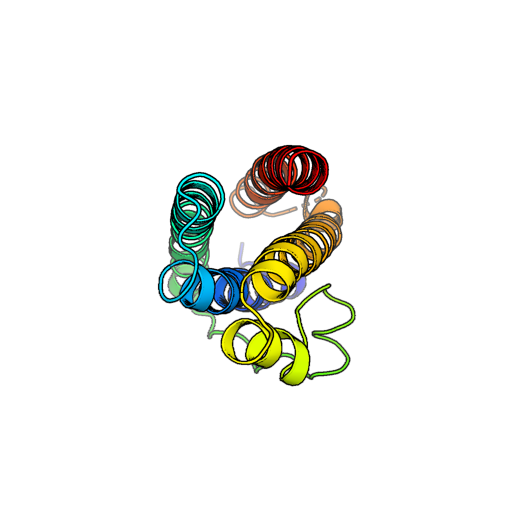 -2.345 1.00 14.88 103 MET A C 1
ATOM 662 O O . MET A 1 83 ? 0.051 8.037 -2.422 1.00 16.01 103 MET A O 1
ATOM 667 N N . MET A 1 84 ? -1.666 6.594 -2.612 1.00 14.44 104 MET A N 1
ATOM 668 C CA . MET A 1 84 ? -2.645 7.614 -2.877 1.00 14.39 104 MET A CA 1
ATOM 669 C C . MET A 1 84 ? -3.010 8.425 -1.639 1.00 14.48 104 MET A C 1
ATOM 670 O O . MET A 1 84 ? -3.804 9.354 -1.755 1.00 16.62 104 MET A O 1
ATOM 675 N N . GLY A 1 85 ? -2.413 8.127 -0.488 1.00 14.55 105 GLY A N 1
ATOM 676 C CA . GLY A 1 85 ? -2.748 8.845 0.745 1.00 15.76 105 GLY A CA 1
ATOM 677 C C . GLY A 1 85 ? -3.988 8.325 1.441 1.00 15.12 105 GLY A C 1
ATOM 678 O O . GLY A 1 85 ? -4.394 8.918 2.458 1.00 16.52 105 GLY A O 1
ATOM 679 N N . MET A 1 86 ? -4.596 7.252 0.906 1.00 13.29 106 MET A N 1
ATOM 680 C CA . MET A 1 86 ? -5.743 6.644 1.587 1.00 12.72 106 MET A CA 1
ATOM 681 C C . MET A 1 86 ? -5.329 5.996 2.908 1.00 12.11 106 MET A C 1
ATOM 682 O O . MET A 1 86 ? -4.189 5.570 3.065 1.00 14.03 106 MET A O 1
ATOM 687 N N . ALA A 1 87 ? -6.245 5.966 3.875 1.00 13.80 107 ALA A N 1
ATOM 688 C CA . ALA A 1 87 ? -5.987 5.329 5.153 1.00 13.29 107 ALA A CA 1
ATOM 689 C C . ALA A 1 87 ? -6.015 3.815 5.003 1.00 13.54 107 ALA A C 1
ATOM 690 O O . ALA A 1 87 ? -6.807 3.276 4.213 1.00 14.67 107 ALA A O 1
ATOM 692 N N . SER A 1 88 ? -5.176 3.115 5.783 1.00 12.95 108 SER A N 1
ATOM 693 C CA . SER A 1 88 ? -5.222 1.673 5.729 1.00 12.28 108 SER A CA 1
ATOM 694 C C . SER A 1 88 ? -6.473 1.169 6.464 1.00 12.61 108 SER A C 1
ATOM 695 O O . SER A 1 88 ? -7.135 1.880 7.237 1.00 13.18 108 SER A O 1
ATOM 698 N N . GLU A 1 89 ? -6.745 -0.107 6.269 1.00 14.94 109 GLU A N 1
ATOM 699 C CA . GLU A 1 89 ? -7.768 -0.788 7.014 1.00 17.04 109 GLU A CA 1
ATOM 700 C C . GLU A 1 89 ? -7.647 -0.553 8.538 1.00 14.62 109 GLU A C 1
ATOM 701 O O . GLU A 1 89 ? -8.625 -0.207 9.227 1.00 16.09 109 GLU A O 1
ATOM 707 N N . ALA A 1 90 ? -6.444 -0.755 9.066 1.00 15.18 110 ALA A N 1
ATOM 708 C CA . ALA A 1 90 ? -6.181 -0.524 10.480 1.00 14.08 110 ALA A CA 1
ATOM 709 C C . ALA A 1 90 ? -6.404 0.935 10.871 1.00 12.74 110 ALA A C 1
ATOM 710 O O . ALA A 1 90 ? -6.998 1.222 11.940 1.00 13.37 110 ALA A O 1
ATOM 712 N N . GLU A 1 91 ? -5.933 1.860 10.034 1.00 11.79 111 GLU A N 1
ATOM 713 C CA . GLU A 1 91 ? -6.058 3.276 10.381 1.00 12.72 111 GLU A CA 1
ATOM 714 C C . GLU A 1 91 ? -7.515 3.687 10.459 1.00 11.85 111 GLU A C 1
ATOM 715 O O . GLU A 1 91 ? -7.914 4.463 11.341 1.00 12.59 111 GLU A O 1
ATOM 721 N N . VAL A 1 92 ? -8.322 3.221 9.506 1.00 11.91 112 VAL A N 1
ATOM 722 C CA . VAL A 1 92 ? -9.747 3.552 9.565 1.00 12.16 112 VAL A CA 1
ATOM 723 C C . VAL A 1 92 ? -10.355 2.964 10.843 1.00 12.94 112 VAL A C 1
ATOM 724 O O . VAL A 1 92 ? -11.115 3.639 11.557 1.00 13.55 112 VAL A O 1
ATOM 728 N N . ALA A 1 93 ? -10.019 1.700 11.164 1.00 13.21 113 ALA A N 1
ATOM 729 C CA . ALA A 1 93 ? -10.545 1.087 12.391 1.00 13.85 113 ALA A CA 1
ATOM 730 C C . ALA A 1 93 ? -10.154 1.865 13.664 1.00 13.61 113 ALA A C 1
ATOM 731 O O . ALA A 1 93 ? -10.921 1.895 14.642 1.00 15.08 113 ALA A O 1
ATOM 733 N N . GLY A 1 94 ? -8.976 2.490 13.667 1.00 13.34 114 GLY A N 1
ATOM 734 C CA . GLY A 1 94 ? -8.512 3.248 14.830 1.00 14.39 114 GLY A CA 1
ATOM 735 C C . GLY A 1 94 ? -9.481 4.344 15.193 1.00 13.91 114 GLY A C 1
ATOM 736 O O . GLY A 1 94 ? -9.617 4.696 16.357 1.00 15.05 114 GLY A O 1
ATOM 737 N N . LEU A 1 95 ? -10.177 4.901 14.202 1.00 13.07 115 LEU A N 1
ATOM 738 C CA . LEU A 1 95 ? -11.132 5.957 14.512 1.00 13.92 115 LEU A CA 1
ATOM 739 C C . LEU A 1 95 ? -12.282 5.481 15.374 1.00 14.60 115 LEU A C 1
ATOM 740 O O . LEU A 1 95 ? -12.940 6.311 16.031 1.00 15.75 115 LEU A O 1
ATOM 745 N N . SER A 1 96 ? -12.535 4.165 15.358 1.00 13.96 116 SER A N 1
ATOM 746 C CA . SER A 1 96 ? -13.611 3.598 16.161 1.00 16.41 116 SER A CA 1
ATOM 747 C C . SER A 1 96 ? -13.128 3.032 17.498 1.00 17.43 116 SER A C 1
ATOM 748 O O . SER A 1 96 ? -13.938 2.849 18.407 1.00 20.46 116 SER A O 1
ATOM 751 N N . THR A 1 97 ? -11.837 2.723 17.597 1.00 17.15 117 THR A N 1
ATOM 752 C CA . THR A 1 97 ? -11.297 1.972 18.737 1.00 17.81 117 THR A CA 1
ATOM 753 C C . THR A 1 97 ? -10.432 2.821 19.660 1.00 17.49 117 THR A C 1
ATOM 754 O O . THR A 1 97 ? -10.279 2.490 20.833 1.00 23.10 117 THR A O 1
ATOM 758 N N . LEU A 1 98 ? -9.795 3.868 19.144 1.00 17.22 118 LEU A N 1
ATOM 759 C CA . LEU A 1 98 ? -8.888 4.680 19.968 1.00 18.79 118 LEU A CA 1
ATOM 760 C C . LEU A 1 98 ? -9.697 5.549 20.932 1.00 18.46 118 LEU A C 1
ATOM 761 O O . LEU A 1 98 ? -10.853 5.870 20.651 1.00 19.22 118 LEU A O 1
ATOM 766 N N . PRO A 1 99 ? -9.087 5.957 22.059 1.00 19.50 119 PRO A N 1
ATOM 767 C CA . PRO A 1 99 ? -9.751 6.941 22.905 1.00 21.04 119 PRO A CA 1
ATOM 768 C C . PRO A 1 99 ? -10.181 8.128 22.053 1.00 20.51 119 PRO A C 1
ATOM 769 O O . PRO A 1 99 ? -9.474 8.510 21.113 1.00 21.68 119 PRO A O 1
ATOM 773 N N . VAL A 1 100 ? -11.345 8.695 22.336 1.00 21.94 120 VAL A N 1
ATOM 774 C CA . VAL A 1 100 ? -11.947 9.668 21.415 1.00 22.68 120 VAL A CA 1
ATOM 775 C C . VAL A 1 100 ? -11.046 10.850 21.056 1.00 22.00 120 VAL A C 1
ATOM 776 O O . VAL A 1 100 ? -10.986 11.269 19.897 1.00 22.42 120 VAL A O 1
ATOM 780 N N . GLU A 1 101 ? -10.345 11.402 22.032 1.00 23.71 121 GLU A N 1
ATOM 781 C CA . GLU A 1 101 ? -9.476 12.537 21.749 1.00 24.88 121 GLU A CA 1
ATOM 782 C C . GLU A 1 101 ? -8.359 12.168 20.775 1.00 23.35 121 GLU A C 1
ATOM 783 O O . GLU A 1 101 ? -8.009 12.962 19.892 1.00 24.18 121 GLU A O 1
ATOM 789 N N . GLN A 1 102 ? -7.831 10.948 20.892 1.00 21.72 122 GLN A N 1
ATOM 790 C CA . GLN A 1 102 ? -6.823 10.469 19.952 1.00 20.50 122 GLN A CA 1
ATOM 791 C C . GLN A 1 102 ? -7.467 10.194 18.590 1.00 18.93 122 GLN A C 1
ATOM 792 O O . GLN A 1 102 ? -6.865 10.484 17.554 1.00 19.89 122 GLN A O 1
ATOM 798 N N . ALA A 1 103 ? -8.686 9.651 18.579 1.00 17.95 123 ALA A N 1
ATOM 799 C CA . ALA A 1 103 ? -9.399 9.395 17.323 1.00 16.05 123 ALA A CA 1
ATOM 800 C C . ALA A 1 103 ? -9.681 10.687 16.569 1.00 17.27 123 ALA A C 1
ATOM 801 O O . ALA A 1 103 ? -9.591 10.724 15.340 1.00 17.12 123 ALA A O 1
ATOM 803 N N . GLU A 1 104 ? -10.007 11.759 17.293 1.00 17.87 124 GLU A N 1
ATOM 804 C CA . GLU A 1 104 ? -10.222 13.044 16.626 1.00 18.48 124 GLU A CA 1
ATOM 805 C C . GLU A 1 104 ? -8.968 13.563 15.936 1.00 18.52 124 GLU A C 1
ATOM 806 O O . GLU A 1 104 ? -9.038 14.063 14.793 1.00 19.23 124 GLU A O 1
ATOM 812 N N . ARG A 1 105 ? -7.825 13.484 16.618 1.00 18.02 125 ARG A N 1
ATOM 813 C CA . ARG A 1 105 ? -6.576 13.916 16.003 1.00 19.88 125 ARG A CA 1
ATOM 814 C C . ARG A 1 105 ? -6.205 13.029 14.832 1.00 18.17 125 ARG A C 1
ATOM 815 O O . ARG A 1 105 ? -5.726 13.530 13.810 1.00 18.69 125 ARG A O 1
ATOM 823 N N . GLN A 1 106 ? -6.377 11.713 14.986 1.00 17.20 126 GLN A N 1
ATOM 824 C CA . GLN A 1 106 ? -6.098 10.786 13.891 1.00 16.73 126 GLN A CA 1
ATOM 825 C C . GLN A 1 106 ? -6.999 11.084 12.691 1.00 14.96 126 GLN A C 1
ATOM 826 O O . GLN A 1 106 ? -6.556 11.022 11.550 1.00 15.38 126 GLN A O 1
ATOM 832 N N . PHE A 1 107 ? -8.266 11.384 12.941 1.00 15.17 127 PHE A N 1
ATOM 833 C CA . PHE A 1 107 ? -9.170 11.728 11.841 1.00 14.73 127 PHE A CA 1
ATOM 834 C C . PHE A 1 107 ? -8.601 12.878 11.015 1.00 14.90 127 PHE A C 1
ATOM 835 O O . PHE A 1 107 ? -8.583 12.826 9.780 1.00 14.83 127 PHE A O 1
ATOM 843 N N . LEU A 1 108 ? -8.136 13.925 11.696 1.00 15.09 128 LEU A N 1
ATOM 844 C CA . LEU A 1 108 ? -7.602 15.086 10.994 1.00 15.73 128 LEU A CA 1
ATOM 845 C C . LEU A 1 108 ? -6.311 14.726 10.260 1.00 15.38 128 LEU A C 1
ATOM 846 O O . LEU A 1 108 ? -6.149 15.088 9.093 1.00 15.58 128 LEU A O 1
ATOM 851 N N . ARG A 1 109 ? -5.399 14.002 10.921 1.00 15.23 129 ARG A N 1
ATOM 852 C CA . ARG A 1 109 ? -4.163 13.614 10.254 1.00 15.70 129 ARG A CA 1
ATOM 853 C C . ARG A 1 109 ? -4.446 12.742 9.029 1.00 14.26 129 ARG A C 1
ATOM 854 O O . ARG A 1 109 ? -3.833 12.937 7.973 1.00 15.59 129 ARG A O 1
ATOM 862 N N . LEU A 1 110 ? -5.342 11.775 9.166 1.00 14.51 130 LEU A N 1
ATOM 863 C CA . LEU A 1 110 ? -5.636 10.889 8.058 1.00 13.65 130 LEU A CA 1
ATOM 864 C C . LEU A 1 110 ? -6.323 11.635 6.943 1.00 13.37 130 LEU A C 1
ATOM 865 O O . LEU A 1 110 ? -6.023 11.402 5.776 1.00 15.06 130 LEU A O 1
ATOM 870 N N . MET A 1 111 ? -7.258 12.521 7.277 1.00 13.71 131 MET A N 1
ATOM 871 C CA . MET A 1 111 ? -7.959 13.226 6.208 1.00 13.87 131 MET A CA 1
ATOM 872 C C . MET A 1 111 ? -7.040 14.224 5.510 1.00 13.98 131 MET A C 1
ATOM 873 O O . MET A 1 111 ? -7.147 14.410 4.302 1.00 14.51 131 MET A O 1
ATOM 878 N N . ILE A 1 112 ? -6.131 14.857 6.249 1.00 13.66 132 ILE A N 1
ATOM 879 C CA . ILE A 1 112 ? -5.148 15.709 5.588 1.00 14.49 132 ILE A CA 1
ATOM 880 C C . ILE A 1 112 ? -4.294 14.922 4.596 1.00 15.13 132 ILE A C 1
ATOM 881 O O . ILE A 1 112 ? -4.113 15.353 3.460 1.00 15.43 132 ILE A O 1
ATOM 886 N N . ARG A 1 113 ? -3.779 13.765 5.008 1.00 14.86 133 ARG A N 1
ATOM 887 C CA A ARG A 1 113 ? -2.923 12.998 4.113 0.70 14.82 133 ARG A CA 1
ATOM 888 C CA B ARG A 1 113 ? -2.928 12.968 4.125 0.30 15.02 133 ARG A CA 1
ATOM 889 C C . ARG A 1 113 ? -3.723 12.519 2.902 1.00 14.70 133 ARG A C 1
ATOM 890 O O . ARG A 1 113 ? -3.231 12.525 1.759 1.00 15.81 133 ARG A O 1
ATOM 905 N N . HIS A 1 114 ? -4.955 12.114 3.158 1.00 14.96 134 HIS A N 1
ATOM 906 C CA . HIS A 1 114 ? -5.881 11.711 2.122 1.00 15.06 134 HIS A CA 1
ATOM 907 C C . HIS A 1 114 ? -6.059 12.827 1.085 1.00 13.80 134 HIS A C 1
ATOM 908 O O . HIS A 1 114 ? -5.926 12.607 -0.136 1.00 14.91 134 HIS A O 1
ATOM 915 N N . HIS A 1 115 ? -6.317 14.043 1.556 1.00 14.39 135 HIS A N 1
ATOM 916 C CA . HIS A 1 115 ? -6.522 15.155 0.645 1.00 13.43 135 HIS A CA 1
ATOM 917 C C . HIS A 1 115 ? -5.230 15.536 -0.094 1.00 14.23 135 HIS A C 1
ATOM 918 O O . HIS A 1 115 ? -5.275 15.920 -1.257 1.00 15.77 135 HIS A O 1
ATOM 925 N N . GLN A 1 116 ? -4.08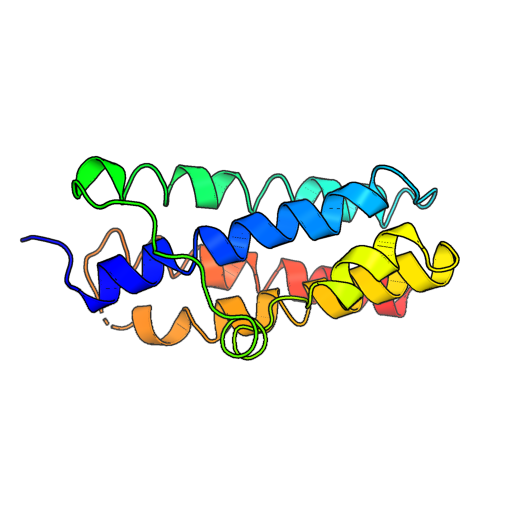7 15.440 0.571 1.00 14.85 136 GLN A N 1
ATOM 926 C CA . GLN A 1 116 ? -2.813 15.675 -0.108 1.00 15.63 136 GLN A CA 1
ATOM 927 C C . GLN A 1 116 ? -2.635 14.681 -1.244 1.00 15.20 136 GLN A C 1
ATOM 928 O O . GLN A 1 116 ? -2.139 15.045 -2.302 1.00 16.27 136 GLN A O 1
ATOM 934 N N . GLY A 1 117 ? -3.016 13.427 -1.035 1.00 15.46 137 GLY A N 1
ATOM 935 C CA . GLY A 1 117 ? -2.901 12.447 -2.122 1.00 15.15 137 GLY A CA 1
ATOM 936 C C . GLY A 1 117 ? -3.841 12.783 -3.267 1.00 14.48 137 GLY A C 1
ATOM 937 O O . GLY A 1 117 ? -3.457 12.673 -4.441 1.00 15.59 137 GLY A O 1
ATOM 938 N N . ALA A 1 118 ? -5.060 13.223 -2.949 1.00 14.17 138 ALA A N 1
ATOM 939 C CA . ALA A 1 118 ? -6.016 13.629 -3.998 1.00 15.16 138 ALA A CA 1
ATOM 940 C C . ALA A 1 118 ? -5.419 14.775 -4.824 1.00 14.81 138 ALA A C 1
ATOM 941 O O . ALA A 1 118 ? -5.479 14.758 -6.060 1.00 15.84 138 ALA A O 1
ATOM 943 N N . VAL A 1 119 ? -4.843 15.771 -4.158 1.00 15.13 139 VAL A N 1
A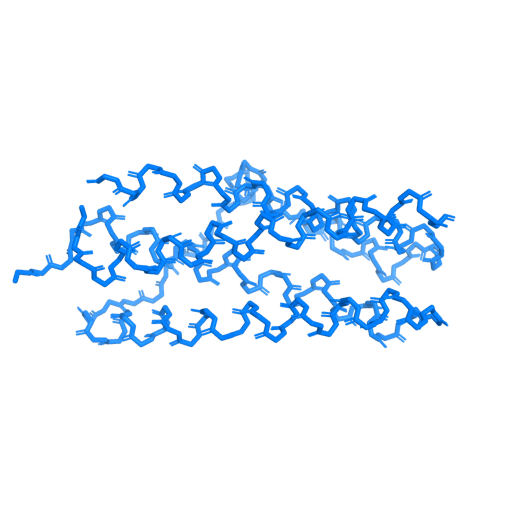TOM 944 C CA . VAL A 1 119 ? -4.268 16.887 -4.917 1.00 15.40 139 VAL A CA 1
ATOM 945 C C . VAL A 1 119 ? -3.153 16.377 -5.838 1.00 15.83 139 VAL A C 1
ATOM 946 O O . VAL A 1 119 ? -3.053 16.762 -7.015 1.00 17.31 139 VAL A O 1
ATOM 950 N N . ALA A 1 120 ? -2.311 15.503 -5.317 1.00 16.83 140 ALA A N 1
ATOM 951 C CA . ALA A 1 120 ? -1.175 14.989 -6.076 1.00 17.02 140 ALA A CA 1
ATOM 952 C C . ALA A 1 120 ? -1.596 14.126 -7.285 1.00 18.50 140 ALA A C 1
ATOM 953 O O . ALA A 1 120 ? -0.898 14.065 -8.301 1.00 23.56 140 ALA A O 1
ATOM 955 N N . MET A 1 121 ? -2.737 13.445 -7.177 1.00 17.37 141 MET A N 1
ATOM 956 C CA A MET A 1 121 ? -3.324 12.671 -8.281 0.50 17.30 141 MET A CA 1
ATOM 957 C CA B MET A 1 121 ? -3.228 12.705 -8.332 0.50 19.99 141 MET A CA 1
ATOM 958 C C . MET A 1 121 ? -3.917 13.598 -9.339 1.00 18.50 141 MET A C 1
ATOM 959 O O . MET A 1 121 ? -4.003 13.260 -10.525 1.00 21.42 141 MET A O 1
ATOM 968 N N . THR A 1 122 ? -4.353 14.766 -8.898 1.00 17.59 142 THR A N 1
ATOM 969 C CA . THR A 1 122 ? -5.160 15.619 -9.749 1.00 18.76 142 THR A CA 1
ATOM 970 C C . THR A 1 122 ? -4.369 16.644 -10.541 1.00 19.86 142 THR A C 1
ATOM 971 O O . THR A 1 122 ? -4.728 16.968 -11.683 1.00 21.28 142 THR A O 1
ATOM 975 N N . LEU A 1 123 ? -3.273 17.126 -9.974 1.00 21.13 143 LEU A N 1
ATOM 976 C CA . LEU A 1 123 ? -2.484 18.158 -10.661 1.00 22.59 143 LEU A CA 1
ATOM 977 C C . LEU A 1 123 ? -2.100 17.801 -12.095 1.00 23.46 143 LEU A C 1
ATOM 978 O O . LEU A 1 123 ? -2.214 18.652 -12.978 1.00 26.08 143 LEU A O 1
ATOM 983 N N . PRO A 1 124 ? -1.642 16.556 -12.335 1.00 28.18 144 PRO A N 1
ATOM 984 C CA . PRO A 1 124 ? -1.305 16.186 -13.724 1.00 28.62 144 PRO A CA 1
ATOM 985 C C . PRO A 1 124 ? -2.475 16.250 -14.712 1.00 29.54 144 PRO A C 1
ATOM 986 O O . PRO A 1 124 ? -2.247 16.386 -15.926 1.00 31.08 144 PRO A O 1
ATOM 990 N N . MET A 1 125 ? -3.709 16.160 -14.214 1.00 26.99 145 MET A N 1
ATOM 991 C CA . MET A 1 125 ? -4.883 16.235 -15.085 1.00 29.41 145 MET A CA 1
ATOM 992 C C . MET A 1 125 ? -5.233 17.667 -15.470 1.00 31.49 145 MET A C 1
ATOM 993 O O . MET A 1 125 ? -6.092 17.888 -16.328 1.00 35.76 145 MET A O 1
ATOM 998 N N . LEU A 1 126 ? -4.573 18.647 -14.844 1.00 31.27 146 LEU A N 1
ATOM 999 C CA . LEU A 1 126 ? -4.808 20.046 -15.215 1.00 36.94 146 LEU A CA 1
ATOM 1000 C C . LEU A 1 126 ? -4.333 20.366 -16.644 1.00 38.39 146 LEU A C 1
ATOM 1001 O O . LEU A 1 126 ? -4.872 21.262 -17.289 1.00 44.59 146 LEU A O 1
ATOM 1006 N N . ASP A 1 127 ? -3.339 19.632 -17.139 1.00 37.75 147 ASP A N 1
ATOM 1007 C CA . ASP A 1 127 ? -2.956 19.728 -18.556 1.00 37.31 147 ASP A CA 1
ATOM 1008 C C . ASP A 1 127 ? -3.424 18.492 -19.318 1.00 38.94 147 ASP A C 1
ATOM 1009 O O . ASP A 1 127 ? -3.522 18.503 -20.551 1.00 44.12 147 ASP A O 1
ATOM 1014 N N . ALA A 1 130 ? -6.519 18.234 -21.128 1.00 43.98 150 ALA A N 1
ATOM 1015 C CA . ALA A 1 130 ? -7.528 17.226 -20.841 1.00 37.36 150 ALA A CA 1
ATOM 1016 C C . ALA A 1 130 ? -8.887 17.671 -21.364 1.00 36.94 150 ALA A C 1
ATOM 1017 O O . ALA A 1 130 ? -9.120 18.859 -21.597 1.00 39.16 150 ALA A O 1
ATOM 1019 N N . ARG A 1 131 ? -9.767 16.700 -21.571 1.00 33.75 151 ARG A N 1
ATOM 1020 C CA . ARG A 1 131 ? -11.175 16.934 -21.914 1.00 29.33 151 ARG A CA 1
ATOM 1021 C C . ARG A 1 131 ? -11.774 17.996 -20.980 1.00 27.56 151 ARG A C 1
ATOM 1022 O O . ARG A 1 131 ? -11.604 17.912 -19.787 1.00 28.41 151 ARG A O 1
ATOM 1030 N N . PRO A 1 132 ? -12.447 19.022 -21.531 1.00 27.30 152 PRO A N 1
ATOM 1031 C CA . PRO A 1 132 ? -12.914 20.138 -20.697 1.00 26.53 152 PRO A CA 1
ATOM 1032 C C . PRO A 1 132 ? -13.612 19.776 -19.378 1.00 25.63 152 PRO A C 1
ATOM 1033 O O . PRO A 1 132 ? -13.300 20.373 -18.342 1.00 25.86 152 PRO A O 1
ATOM 1037 N N . GLU A 1 133 ? -14.544 18.826 -19.394 1.00 25.01 153 GLU A N 1
ATOM 1038 C CA . GLU A 1 133 ? -15.264 18.488 -18.163 1.00 24.34 153 GLU A CA 1
ATOM 1039 C C . GLU A 1 133 ? -14.350 17.854 -17.129 1.00 21.43 153 GLU A C 1
ATOM 1040 O O . GLU A 1 133 ? -14.582 17.988 -15.915 1.00 22.12 153 GLU A O 1
ATOM 1046 N N . VAL A 1 134 ? -13.306 17.182 -17.608 1.00 20.13 154 VAL A N 1
ATOM 1047 C CA . VAL A 1 134 ? -12.340 16.573 -16.698 1.00 19.81 154 VAL A CA 1
ATOM 1048 C C . VAL A 1 134 ? -11.461 17.666 -16.122 1.00 19.56 154 VAL A C 1
ATOM 1049 O O . VAL A 1 134 ? -11.192 17.681 -14.928 1.00 19.49 154 VAL A O 1
ATOM 1053 N N . GLU A 1 135 ? -11.059 18.628 -16.953 1.00 22.03 155 GLU A N 1
ATOM 1054 C CA . GLU A 1 135 ? -10.266 19.743 -16.447 1.00 23.87 155 GLU A CA 1
ATOM 1055 C C . GLU A 1 135 ? -11.040 20.513 -15.378 1.00 21.93 155 GLU A C 1
ATOM 1056 O O . GLU A 1 135 ? -10.484 20.892 -14.341 1.00 21.73 155 GLU A O 1
ATOM 1062 N N A ARG A 1 136 ? -12.325 20.731 -15.632 0.70 21.69 156 ARG A N 1
ATOM 1063 N N B ARG A 1 136 ? -12.328 20.739 -15.615 0.30 20.69 156 ARG A N 1
ATOM 1064 C CA A ARG A 1 136 ? -13.171 21.483 -14.705 0.70 23.23 156 ARG A CA 1
ATOM 1065 C CA B ARG A 1 136 ? -13.138 21.507 -14.666 0.30 19.53 156 ARG A CA 1
ATOM 1066 C C A ARG A 1 136 ? -13.247 20.744 -13.370 0.70 20.15 156 ARG A C 1
ATOM 1067 C C B ARG A 1 136 ? -13.348 20.763 -13.349 0.30 20.01 156 ARG A C 1
ATOM 1068 O O A ARG A 1 136 ? -13.024 21.330 -12.295 0.70 21.46 156 ARG A O 1
ATOM 1069 O O B ARG A 1 136 ? -13.329 21.366 -12.271 0.30 20.83 156 ARG A O 1
ATOM 1084 N N . LEU A 1 137 ? -13.559 19.455 -13.441 1.00 18.75 157 LEU A N 1
ATOM 1085 C CA . LEU A 1 137 ? -13.633 18.603 -12.239 1.00 19.90 157 LEU A CA 1
ATOM 1086 C C . LEU A 1 137 ? -12.311 18.623 -11.477 1.00 17.73 157 LEU A C 1
ATOM 1087 O O . LEU A 1 137 ? -12.268 18.773 -10.242 1.00 18.54 157 LEU A O 1
ATOM 1092 N N . ALA A 1 138 ? -11.218 18.493 -12.220 1.00 17.57 158 ALA A N 1
ATOM 1093 C CA . ALA A 1 138 ? -9.897 18.499 -11.595 1.00 17.60 158 ALA A CA 1
ATOM 1094 C C . ALA A 1 138 ? -9.645 19.803 -10.837 1.00 17.81 158 ALA A C 1
ATOM 1095 O O . ALA A 1 138 ? -9.151 19.803 -9.694 1.00 18.43 158 ALA A O 1
ATOM 1097 N N A ARG A 1 139 ? -9.941 20.926 -11.477 0.70 19.05 159 ARG A N 1
ATOM 1098 N N B ARG A 1 139 ? -9.971 20.926 -11.471 0.30 20.16 159 ARG A N 1
ATOM 1099 C CA A ARG A 1 139 ? -9.771 22.203 -10.797 0.70 21.36 159 ARG A CA 1
ATOM 1100 C CA B ARG A 1 139 ? -9.805 22.227 -10.823 0.30 22.40 159 ARG A CA 1
ATOM 1101 C C A ARG A 1 139 ? -10.618 22.272 -9.522 0.70 19.93 159 ARG A C 1
ATOM 1102 C C B ARG A 1 139 ? -10.648 22.352 -9.557 0.30 22.36 159 ARG A C 1
ATOM 1103 O O A ARG A 1 139 ? -10.133 22.710 -8.460 0.70 21.12 159 ARG A O 1
ATOM 1104 O O B ARG A 1 139 ? -10.195 22.908 -8.552 0.30 22.51 159 ARG A O 1
ATOM 1119 N N . GLN A 1 140 ? -11.872 21.834 -9.602 1.00 20.72 160 GLN A N 1
ATOM 1120 C CA . GLN A 1 140 ? -12.753 21.838 -8.412 1.00 21.86 160 GLN A CA 1
ATOM 1121 C C . GLN A 1 140 ? -12.207 20.976 -7.279 1.00 19.04 160 GLN A C 1
ATOM 1122 O O . GLN A 1 140 ? -12.248 21.361 -6.105 1.00 20.20 160 GLN A O 1
ATOM 1128 N N . ILE A 1 141 ? -11.720 19.794 -7.623 1.00 17.82 161 ILE A N 1
ATOM 1129 C CA . ILE A 1 141 ? -11.132 18.906 -6.628 1.00 17.72 161 ILE A CA 1
ATOM 1130 C C . ILE A 1 141 ? -9.960 19.584 -5.925 1.00 16.94 161 ILE A C 1
ATOM 1131 O O . ILE A 1 141 ? -9.897 19.593 -4.685 1.00 19.07 161 ILE A O 1
ATOM 1136 N N . VAL A 1 142 ? -9.037 20.165 -6.698 1.00 17.87 162 VAL A N 1
ATOM 1137 C CA . VAL A 1 142 ? -7.836 20.749 -6.111 1.00 18.11 162 VAL A CA 1
ATOM 1138 C C . VAL A 1 142 ? -8.228 21.897 -5.173 1.00 19.80 162 VAL A C 1
ATOM 1139 O O . VAL A 1 142 ? -7.755 21.987 -4.046 1.00 20.05 162 VAL A O 1
ATOM 1143 N N . VAL A 1 143 ? -9.111 22.769 -5.641 1.00 18.92 163 VAL A N 1
ATOM 1144 C CA . VAL A 1 143 ? -9.517 23.920 -4.830 1.00 20.28 163 VAL A CA 1
ATOM 1145 C C . VAL A 1 143 ? -10.165 23.465 -3.512 1.00 19.45 163 VAL A C 1
ATOM 1146 O O . VAL A 1 143 ? -9.842 23.959 -2.426 1.00 21.69 163 VAL A O 1
ATOM 1150 N N . THR A 1 144 ? -11.100 22.532 -3.621 1.00 21.42 164 THR A N 1
ATOM 1151 C CA . THR A 1 144 ? -11.840 22.077 -2.464 1.00 23.00 164 THR A CA 1
ATOM 1152 C C . THR A 1 144 ? -10.909 21.356 -1.480 1.00 20.13 164 THR A C 1
ATOM 1153 O O . THR A 1 144 ? -10.981 21.583 -0.250 1.00 22.01 164 THR A O 1
ATOM 1157 N N . GLN A 1 145 ? -10.022 20.511 -2.000 1.00 18.97 165 GLN A N 1
ATOM 1158 C CA . GLN A 1 145 ? -9.124 19.740 -1.120 1.00 18.89 165 GLN A CA 1
ATOM 1159 C C . GLN A 1 145 ? -8.227 20.714 -0.379 1.00 16.94 165 GLN A C 1
ATOM 1160 O O . GLN A 1 145 ? -7.972 20.524 0.810 1.00 16.75 165 GLN A O 1
ATOM 1166 N N . ARG A 1 146 ? -7.699 21.704 -1.095 1.00 17.03 166 ARG A N 1
ATOM 1167 C CA A ARG A 1 146 ? -6.766 22.625 -0.477 0.70 17.48 166 ARG A CA 1
ATOM 1168 C CA B ARG A 1 146 ? -6.788 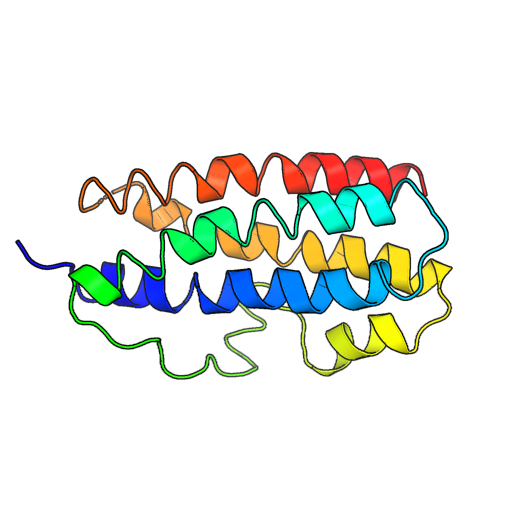22.694 -0.521 0.30 17.53 166 ARG A CA 1
ATOM 1169 C C . ARG A 1 146 ? -7.459 23.482 0.586 1.00 16.79 166 ARG A C 1
ATOM 1170 O O . ARG A 1 146 ? -6.864 23.757 1.624 1.00 19.06 166 ARG A O 1
ATOM 1185 N N . GLY A 1 147 ? -8.703 23.894 0.333 1.00 18.21 167 GLY A N 1
ATOM 1186 C CA . GLY A 1 147 ? -9.451 24.622 1.358 1.00 18.68 167 GLY A CA 1
ATOM 1187 C C . GLY A 1 147 ? -9.630 23.765 2.604 1.00 17.15 167 GLY A C 1
ATOM 1188 O O . GLY A 1 147 ? -9.418 24.221 3.727 1.00 17.81 167 GLY A O 1
ATOM 1189 N N . GLU A 1 148 ? -10.032 22.511 2.412 1.00 16.59 168 GLU A N 1
ATOM 1190 C CA . GLU A 1 148 ? -10.282 21.638 3.559 1.00 16.37 168 GLU A CA 1
ATOM 1191 C C . GLU A 1 148 ? -8.996 21.306 4.327 1.00 15.07 168 GLU A C 1
ATOM 1192 O O . GLU A 1 148 ? -9.016 21.219 5.556 1.00 16.54 168 GLU A O 1
ATOM 1198 N N . ILE A 1 149 ? -7.890 21.096 3.611 1.00 15.49 169 ILE A N 1
ATOM 1199 C CA . ILE A 1 149 ? -6.612 20.893 4.284 1.00 15.04 169 ILE A CA 1
ATOM 1200 C C . ILE A 1 149 ? -6.298 22.081 5.197 1.00 16.18 169 ILE A C 1
ATOM 1201 O O . ILE A 1 149 ? -5.907 21.905 6.348 1.00 17.38 169 ILE A O 1
ATOM 1206 N N . ARG A 1 150 ? -6.463 23.295 4.693 1.00 16.30 170 ARG A N 1
ATOM 1207 C CA . ARG A 1 150 ? -6.116 24.456 5.504 1.00 16.44 170 ARG A CA 1
ATOM 1208 C C . ARG A 1 150 ? -6.986 24.519 6.771 1.00 15.52 170 ARG A C 1
ATOM 1209 O O . ARG A 1 150 ? -6.496 24.818 7.895 1.00 17.25 170 ARG A O 1
ATOM 1217 N N . THR A 1 151 ? -8.287 24.273 6.622 1.00 16.10 171 THR A N 1
ATOM 1218 C CA . THR A 1 151 ? -9.160 24.220 7.793 1.00 15.87 171 THR A CA 1
ATOM 1219 C C . THR A 1 151 ? -8.713 23.122 8.757 1.00 15.67 171 THR A C 1
ATOM 1220 O O . THR A 1 151 ? -8.597 23.352 9.965 1.00 17.75 171 THR A O 1
ATOM 1224 N N . MET A 1 152 ? -8.466 21.925 8.234 1.00 16.12 172 MET A N 1
ATOM 1225 C CA . MET A 1 152 ? -8.099 20.838 9.120 1.00 16.60 172 MET A CA 1
ATOM 1226 C C . MET A 1 152 ? -6.799 21.112 9.866 1.00 15.58 172 MET A C 1
ATOM 1227 O O . MET A 1 152 ? -6.666 20.751 11.036 1.00 17.53 172 MET A O 1
ATOM 1232 N N . GLU A 1 153 ? -5.832 21.734 9.203 1.00 16.30 173 GLU A N 1
ATOM 1233 C CA . GLU A 1 153 ? -4.580 22.090 9.874 1.00 17.31 173 GLU A CA 1
ATOM 1234 C C . GLU A 1 153 ? -4.848 23.094 10.998 1.00 17.76 173 GLU A C 1
ATOM 1235 O O . GLU A 1 153 ? -4.226 23.024 12.064 1.00 19.85 173 GLU A O 1
ATOM 1241 N N . GLY A 1 154 ? -5.776 24.028 10.769 1.00 17.49 174 GLY A N 1
ATOM 1242 C CA . GLY A 1 154 ? -6.127 25.004 11.807 1.00 18.97 174 GLY A CA 1
ATOM 1243 C C . GLY A 1 154 ? -6.791 24.300 12.990 1.00 18.37 174 GLY A C 1
ATOM 1244 O O . GLY A 1 154 ? -6.480 24.591 14.163 1.00 19.51 174 GLY A O 1
ATOM 1245 N N . VAL A 1 155 ? -7.724 23.389 12.700 1.00 16.42 175 VAL A N 1
ATOM 1246 C CA . VAL A 1 155 ? -8.419 22.686 13.769 1.00 17.49 175 VAL A CA 1
ATOM 1247 C C . VAL A 1 155 ? -7.438 21.834 14.569 1.00 17.71 175 VAL A C 1
ATOM 1248 O O . VAL A 1 155 ? -7.466 21.813 15.814 1.00 19.57 175 VAL A O 1
ATOM 1252 N N . LEU A 1 156 ? -6.562 21.112 13.868 1.00 18.35 176 LEU A N 1
ATOM 1253 C CA . LEU A 1 156 ? -5.609 20.246 14.549 1.00 20.25 176 LEU A CA 1
ATOM 1254 C C . LEU A 1 156 ? -4.754 21.093 15.506 1.00 20.63 176 LEU A C 1
ATOM 1255 O O . LEU A 1 156 ? -4.458 20.668 16.628 1.00 24.02 176 LEU A O 1
ATOM 1260 N N . GLY A 1 157 ? -4.361 22.285 15.064 1.00 21.05 177 GLY A N 1
ATOM 1261 C CA . GLY A 1 157 ? -3.585 23.183 15.907 1.00 24.46 177 GLY A CA 1
ATOM 1262 C C . GLY A 1 157 ? -4.337 23.684 17.131 1.00 22.86 177 GLY A C 1
ATOM 1263 O O . GLY A 1 157 ? -3.725 23.961 18.176 1.00 33.71 177 GLY A O 1
ATOM 1264 N N . ARG A 1 158 ? -5.661 23.826 17.011 1.00 22.01 178 ARG A N 1
ATOM 1265 C CA . ARG A 1 158 ? -6.500 24.332 18.123 1.00 22.63 178 ARG A CA 1
ATOM 1266 C C . ARG A 1 158 ? -6.994 23.239 19.082 1.00 25.48 178 ARG A C 1
ATOM 1267 O O . ARG A 1 158 ? -7.367 23.530 20.227 1.00 31.50 178 ARG A O 1
ATOM 1275 N N . LEU A 1 159 ? -6.976 21.987 18.645 1.00 26.31 179 LEU A N 1
ATOM 1276 C CA . LEU A 1 159 ? -7.271 20.891 19.558 1.00 30.53 179 LEU A CA 1
ATOM 1277 C C . LEU A 1 159 ? -6.130 20.764 20.556 1.00 37.12 179 LEU A C 1
ATOM 1278 O O . LEU A 1 159 ? -6.339 20.274 21.657 1.00 43.52 179 LEU A O 1
#

Solvent-accessible surface area: 8202 Å² total; per-residue (Å²): 150,125,17,67,118,114,8,14,98,12,0,16,41,0,24,46,0,0,37,18,0,49,82,0,1,56,15,0,41,145,61,4,175,80,203,74,0,79,58,15,0,81,86,0,37,111,24,0,109,93,8,22,140,59,0,89,45,6,7,57,150,40,67,68,82,98,15,128,124,30,48,120,112,99,15,164,137,26,5,19,7,48,164,77,48,37,50,12,0,68,108,56,68,43,113,93,0,11,93,42,0,0,100,5,0,18,76,0,0,89,10,0,14,66,41,0,73,86,9,38,155,55,66,103,28,0,54,136,2,0,117,67,0,9,108,37,0,127,42,24,21,182,65,0,81,25,7,34,70,183,75